Protein AF-A0AAP4UFU9-F1 (afdb_monomer_lite)

Radius of gyration: 15.49 Å; chains: 1; bounding box: 36×30×48 Å

pLDDT: mean 82.64, std 4.98, range [60.44, 88.69]

Foldseek 3Di:
DDPLVVVLLVLLLVLLLVVLLVLCVVLVNDPPSSVRSNVLSNVLVCLQPVQLVVQCVVPVVCSNVVSRVRSLVVQLVSCCVPRVDDSVVSNVCSPVSSVSSCVVSVVVSVVVVVVVVD

Structure (mmCIF, N/CA/C/O backbone):
data_AF-A0AAP4UFU9-F1
#
_entry.id   AF-A0AAP4UFU9-F1
#
loop_
_atom_site.group_PDB
_atom_site.id
_atom_site.type_symbol
_atom_site.label_atom_id
_atom_site.label_alt_id
_atom_site.label_comp_id
_atom_site.label_asym_id
_atom_site.label_entity_id
_atom_site.label_seq_id
_atom_site.pdbx_PDB_ins_code
_atom_site.Cartn_x
_atom_site.Cartn_y
_atom_site.Cartn_z
_atom_site.occupancy
_atom_site.B_iso_or_equiv
_atom_site.auth_seq_id
_atom_site.auth_comp_id
_atom_site.auth_asym_id
_atom_site.auth_atom_id
_atom_site.pdbx_PDB_model_num
ATOM 1 N N . MET A 1 1 ? 15.692 2.899 -15.484 1.00 60.44 1 MET A N 1
ATOM 2 C CA . MET A 1 1 ? 14.269 2.769 -15.110 1.00 60.44 1 MET A CA 1
ATOM 3 C C . MET A 1 1 ? 13.486 3.502 -16.166 1.00 60.44 1 MET A C 1
ATOM 5 O O . MET A 1 1 ? 13.732 4.688 -16.351 1.00 60.44 1 MET A O 1
ATOM 9 N N . ASP A 1 2 ? 12.612 2.799 -16.870 1.00 80.56 2 ASP A N 1
ATOM 10 C CA . ASP A 1 2 ? 11.848 3.401 -17.956 1.00 80.56 2 ASP A CA 1
ATOM 11 C C . ASP A 1 2 ? 10.758 4.313 -17.382 1.00 80.56 2 ASP A C 1
ATOM 13 O O . ASP A 1 2 ? 10.260 4.082 -16.274 1.00 80.56 2 ASP A O 1
ATOM 17 N N . LEU A 1 3 ? 10.383 5.360 -18.124 1.00 79.69 3 LEU A N 1
ATOM 18 C CA . LEU A 1 3 ? 9.342 6.313 -17.712 1.00 79.69 3 LEU A CA 1
ATOM 19 C C . LEU A 1 3 ? 8.037 5.584 -17.340 1.00 79.69 3 LEU A C 1
ATOM 21 O O . LE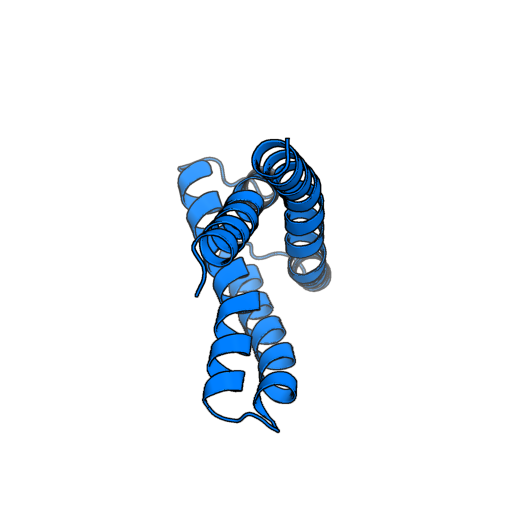U A 1 3 ? 7.364 5.946 -16.379 1.00 79.69 3 LEU A O 1
ATOM 25 N N . THR A 1 4 ? 7.733 4.502 -18.058 1.00 78.00 4 THR A N 1
ATOM 26 C CA . THR A 1 4 ? 6.600 3.601 -17.821 1.00 78.00 4 THR A CA 1
ATOM 27 C C . THR A 1 4 ? 6.682 2.905 -16.464 1.00 78.00 4 THR A C 1
ATOM 29 O O . THR A 1 4 ? 5.692 2.885 -15.739 1.00 78.00 4 THR A O 1
ATOM 32 N N . SER A 1 5 ? 7.853 2.399 -16.063 1.00 77.88 5 SER A N 1
ATOM 33 C CA . SER A 1 5 ? 8.057 1.789 -14.743 1.00 77.88 5 SER A CA 1
ATOM 34 C C . SER A 1 5 ? 7.836 2.789 -13.614 1.00 77.88 5 SER A C 1
ATOM 36 O O . SER A 1 5 ? 7.213 2.446 -12.614 1.00 77.88 5 SER A O 1
ATOM 38 N N . VAL A 1 6 ? 8.311 4.029 -13.775 1.00 81.12 6 VAL A N 1
ATOM 39 C CA . VAL A 1 6 ? 8.103 5.093 -12.782 1.00 81.12 6 VAL A CA 1
ATOM 40 C C . VAL A 1 6 ? 6.615 5.419 -12.655 1.00 81.12 6 VAL A C 1
ATOM 42 O O . VAL A 1 6 ? 6.110 5.498 -11.541 1.00 81.12 6 VAL A O 1
ATOM 45 N N . LEU A 1 7 ? 5.903 5.542 -13.776 1.00 82.75 7 LEU A N 1
ATOM 46 C CA . LEU A 1 7 ? 4.470 5.852 -13.817 1.00 82.75 7 LEU A CA 1
ATOM 47 C C . LEU A 1 7 ? 3.610 4.730 -13.209 1.00 82.75 7 LEU A C 1
ATOM 49 O O . LEU A 1 7 ? 2.674 4.977 -12.451 1.00 82.75 7 LEU A O 1
ATOM 53 N N . VAL A 1 8 ? 3.971 3.479 -13.484 1.00 83.31 8 VAL A N 1
ATOM 54 C CA . VAL A 1 8 ? 3.386 2.283 -12.867 1.00 83.31 8 VAL A CA 1
ATOM 55 C C . VAL A 1 8 ? 3.572 2.312 -11.351 1.00 83.31 8 VAL A C 1
ATOM 57 O O . VAL A 1 8 ? 2.604 2.143 -10.606 1.00 83.31 8 VAL A O 1
ATOM 60 N N . LEU A 1 9 ? 4.798 2.572 -10.889 1.00 81.94 9 LEU A N 1
ATOM 61 C CA . LEU A 1 9 ? 5.118 2.621 -9.466 1.00 81.94 9 LEU A CA 1
ATOM 62 C C . LEU A 1 9 ? 4.344 3.747 -8.769 1.00 81.94 9 LEU A C 1
ATOM 64 O O . LEU A 1 9 ? 3.731 3.520 -7.729 1.00 81.94 9 LEU A O 1
ATOM 68 N N . THR A 1 10 ? 4.333 4.953 -9.344 1.00 83.12 10 THR A N 1
ATOM 69 C CA . THR A 1 10 ? 3.641 6.109 -8.758 1.00 83.12 10 THR A CA 1
ATOM 70 C C . THR A 1 10 ? 2.137 5.889 -8.704 1.00 83.12 10 THR A C 1
ATOM 72 O O . THR A 1 10 ? 1.540 6.147 -7.663 1.00 83.12 10 THR A O 1
ATOM 75 N N . THR A 1 11 ? 1.536 5.324 -9.755 1.00 85.62 11 THR A N 1
ATOM 76 C CA . THR A 1 11 ? 0.106 4.980 -9.776 1.00 85.62 11 THR A CA 1
ATOM 77 C C . THR A 1 11 ? -0.226 3.974 -8.679 1.00 85.62 11 THR A C 1
ATOM 79 O O . THR A 1 11 ? -1.177 4.175 -7.921 1.00 85.62 11 THR A O 1
ATOM 82 N N . TYR A 1 12 ? 0.591 2.927 -8.533 1.00 84.81 12 TYR A N 1
ATOM 83 C CA . TYR A 1 12 ? 0.433 1.944 -7.466 1.00 84.81 12 TYR A CA 1
ATOM 84 C C . TYR A 1 12 ? 0.518 2.595 -6.078 1.00 84.81 12 TYR A C 1
ATOM 86 O O . TYR A 1 12 ? -0.386 2.416 -5.265 1.00 84.81 12 TYR A O 1
ATOM 94 N N . PHE A 1 13 ? 1.533 3.428 -5.825 1.00 84.25 13 PHE A N 1
ATOM 95 C CA . PHE A 1 13 ? 1.684 4.143 -4.554 1.00 84.25 13 PHE A CA 1
ATOM 96 C C . PHE A 1 13 ? 0.521 5.097 -4.258 1.00 84.25 13 PHE A C 1
ATOM 98 O O . PHE A 1 13 ? 0.025 5.137 -3.132 1.00 84.25 13 PHE A O 1
ATOM 105 N N . SER A 1 14 ? 0.028 5.833 -5.256 1.00 85.19 14 SER A N 1
ATOM 106 C CA . SER A 1 14 ? -1.139 6.707 -5.102 1.00 85.19 14 SER A CA 1
ATOM 107 C C . SER A 1 14 ? -2.400 5.925 -4.722 1.00 85.19 14 SER A C 1
ATOM 109 O O . SER A 1 14 ? -3.212 6.412 -3.931 1.00 85.19 14 SER A O 1
ATOM 111 N N . CYS A 1 15 ? -2.535 4.685 -5.198 1.00 88.31 15 CYS A N 1
ATOM 112 C CA . CYS A 1 15 ? -3.660 3.808 -4.870 1.00 88.31 15 CYS A CA 1
ATOM 113 C C . CYS A 1 15 ? -3.638 3.276 -3.425 1.00 88.31 15 CYS A C 1
ATOM 115 O O . CYS A 1 15 ? -4.640 2.718 -2.979 1.00 88.31 15 CYS A O 1
ATOM 117 N N . PHE A 1 16 ? -2.573 3.508 -2.645 1.00 86.94 16 PHE A N 1
ATOM 118 C CA . PHE A 1 16 ? -2.587 3.256 -1.195 1.00 86.94 16 PHE A CA 1
ATOM 119 C C . PHE A 1 16 ? -3.375 4.308 -0.416 1.00 86.94 16 PHE A C 1
ATOM 121 O O . PHE A 1 16 ? -3.842 4.025 0.691 1.00 86.94 16 PHE A O 1
ATOM 128 N N . VAL A 1 17 ? -3.541 5.518 -0.956 1.00 85.94 17 VAL A N 1
ATOM 129 C CA . VAL A 1 17 ? -4.180 6.631 -0.236 1.00 85.94 17 VAL A CA 1
ATOM 130 C C . VAL A 1 17 ? -5.673 6.375 0.026 1.00 85.94 17 VAL A C 1
ATOM 132 O O . VAL A 1 17 ? -6.085 6.521 1.181 1.00 85.94 17 VAL A O 1
ATOM 135 N N . PRO A 1 18 ? -6.495 5.944 -0.955 1.00 85.81 18 PRO A N 1
ATOM 136 C CA . PRO A 1 18 ? -7.914 5.669 -0.726 1.00 85.81 18 PRO A CA 1
ATOM 137 C C . PRO A 1 18 ? -8.195 4.616 0.365 1.00 85.81 18 PRO A C 1
ATOM 139 O O . PRO A 1 18 ? -8.938 4.933 1.300 1.00 85.81 18 PRO A O 1
ATOM 142 N N . PRO A 1 19 ? -7.607 3.400 0.340 1.00 86.12 19 PRO A N 1
ATOM 143 C CA . PRO A 1 19 ? -7.866 2.409 1.382 1.00 86.12 19 PRO A CA 1
ATOM 144 C C . PRO A 1 19 ? -7.320 2.854 2.748 1.00 86.12 19 PRO A C 1
ATOM 146 O O . PRO A 1 19 ? -7.974 2.630 3.767 1.00 86.12 19 PRO A O 1
ATOM 149 N N . SER A 1 20 ? -6.191 3.571 2.781 1.00 84.94 20 SER A N 1
ATOM 150 C CA . SER A 1 20 ? -5.646 4.167 4.012 1.00 84.94 20 SER A CA 1
ATOM 151 C C . SER A 1 20 ? -6.584 5.205 4.626 1.00 84.94 20 SER A C 1
ATOM 153 O O . SER A 1 20 ? -6.782 5.231 5.841 1.00 84.94 20 SER A O 1
ATOM 155 N N . TYR A 1 21 ? -7.202 6.044 3.794 1.00 86.06 21 TYR A N 1
ATOM 156 C CA . TYR A 1 21 ? -8.177 7.036 4.236 1.00 86.06 21 TYR A CA 1
ATOM 157 C C . TYR A 1 21 ? -9.403 6.368 4.859 1.00 86.06 21 TYR A C 1
ATOM 159 O O . TYR A 1 21 ? -9.822 6.741 5.956 1.00 86.06 21 TYR A O 1
ATOM 167 N N . VAL A 1 22 ? -9.951 5.347 4.192 1.00 86.50 22 VAL A N 1
ATOM 168 C CA . VAL A 1 22 ? -11.107 4.591 4.695 1.00 86.50 22 VAL A CA 1
ATOM 169 C C . VAL A 1 22 ? -10.777 3.913 6.024 1.00 86.50 22 VAL A C 1
ATOM 171 O O . VAL A 1 22 ? -11.576 3.988 6.959 1.00 86.50 22 VAL A O 1
ATOM 174 N N . LEU A 1 23 ? -9.593 3.303 6.132 1.00 86.31 23 LEU A N 1
ATOM 175 C CA . LEU A 1 23 ? -9.122 2.678 7.363 1.00 86.31 23 LEU A CA 1
ATOM 176 C C . LEU A 1 23 ? -9.073 3.685 8.517 1.00 86.31 23 LEU A C 1
ATOM 178 O O . LEU A 1 23 ? -9.722 3.486 9.541 1.00 86.31 23 LEU A O 1
ATOM 182 N N . LEU A 1 24 ? -8.336 4.784 8.347 1.00 85.19 24 LEU A N 1
ATOM 183 C CA . LEU A 1 24 ? -8.147 5.781 9.401 1.00 85.19 24 LEU A CA 1
ATOM 184 C C . LEU A 1 24 ? -9.467 6.452 9.799 1.00 85.19 24 LEU A C 1
ATOM 186 O O . LEU A 1 24 ? -9.696 6.694 10.986 1.00 85.19 24 LEU A O 1
ATOM 190 N N . LYS A 1 25 ? -10.372 6.672 8.837 1.00 85.88 25 LYS A N 1
ATOM 191 C CA . LYS A 1 25 ? -11.722 7.180 9.106 1.00 85.88 25 LYS A CA 1
ATOM 192 C C . LYS A 1 25 ? -12.509 6.228 10.004 1.00 85.88 25 LYS A C 1
ATOM 194 O O . LYS A 1 25 ? -13.139 6.678 10.957 1.00 85.88 25 LYS A O 1
ATOM 199 N N . ARG A 1 26 ? -12.454 4.916 9.737 1.00 84.12 26 ARG A N 1
ATOM 200 C CA . ARG A 1 26 ? -13.132 3.898 10.563 1.00 84.12 26 ARG A CA 1
ATOM 201 C C . ARG A 1 26 ? -12.568 3.796 11.975 1.00 84.12 26 ARG A C 1
ATOM 203 O O . ARG A 1 26 ? -13.290 3.408 12.883 1.00 84.12 26 ARG A O 1
ATOM 210 N N . VAL A 1 27 ? -11.306 4.164 12.162 1.00 82.62 27 VAL A N 1
ATOM 211 C CA . VAL A 1 27 ? -10.636 4.166 13.471 1.00 82.62 27 VAL A CA 1
ATOM 212 C C . VAL A 1 27 ? -10.907 5.466 14.249 1.00 82.62 27 VAL A C 1
ATOM 214 O O . VAL A 1 27 ? -10.456 5.630 15.376 1.00 82.62 27 VAL A O 1
ATOM 217 N N . GLY A 1 28 ? -11.696 6.389 13.689 1.00 79.81 28 GLY A N 1
ATOM 218 C CA . GLY A 1 28 ? -12.080 7.632 14.360 1.00 79.81 28 GLY A CA 1
ATOM 219 C C . GLY A 1 28 ? -11.041 8.746 14.235 1.00 79.81 28 GLY A C 1
ATOM 220 O O . GLY A 1 28 ? -11.108 9.738 14.957 1.00 79.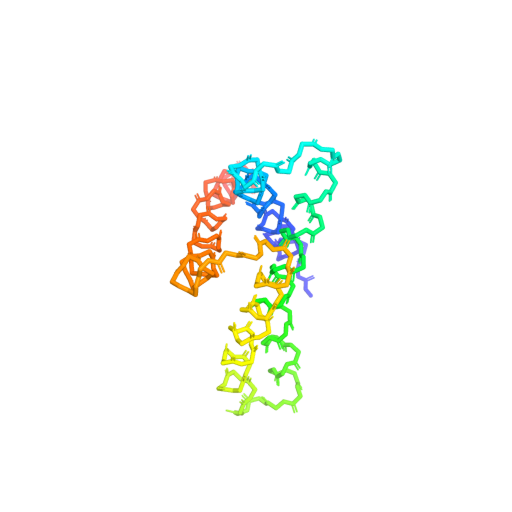81 28 GLY A O 1
ATOM 221 N N . VAL A 1 29 ? -10.084 8.628 13.308 1.00 74.88 29 VAL A N 1
ATOM 222 C CA . VAL A 1 29 ? -9.162 9.723 12.998 1.00 74.88 29 VAL A CA 1
ATOM 223 C C . VAL A 1 29 ? -9.905 10.752 12.145 1.00 74.88 29 VAL A C 1
ATOM 225 O O . VAL A 1 29 ? -10.185 10.513 10.976 1.00 74.88 29 VAL A O 1
ATOM 228 N N . THR A 1 30 ? -10.247 11.904 12.718 1.00 73.75 30 THR A N 1
ATOM 229 C CA . THR A 1 30 ? -11.007 12.960 12.019 1.00 73.75 30 THR A CA 1
ATOM 230 C C . THR A 1 30 ? -10.133 14.157 11.649 1.00 73.75 30 THR A C 1
ATOM 232 O O . THR A 1 30 ? -10.183 14.643 10.519 1.00 73.75 30 THR A O 1
ATOM 235 N N . ALA A 1 31 ? -9.263 14.600 12.558 1.00 72.81 31 ALA A N 1
ATOM 236 C CA . ALA A 1 31 ? -8.355 15.715 12.306 1.00 72.81 31 ALA A CA 1
ATOM 237 C C . ALA A 1 31 ? -7.228 15.327 11.333 1.00 72.81 31 ALA A C 1
ATOM 239 O O . ALA A 1 31 ? -6.543 14.319 11.522 1.00 72.81 31 ALA A O 1
ATOM 240 N N . GLN A 1 32 ? -7.008 16.162 10.310 1.00 80.06 32 GLN A N 1
ATOM 241 C CA . GLN A 1 32 ? -5.955 15.981 9.297 1.00 80.06 32 GLN A CA 1
ATOM 242 C C . GLN A 1 32 ? -5.984 14.600 8.610 1.00 80.06 32 GLN A C 1
ATOM 244 O O . GLN A 1 32 ? -4.942 14.087 8.196 1.00 80.06 32 GLN A O 1
ATOM 249 N N . LEU A 1 33 ? -7.173 13.999 8.477 1.00 82.50 33 LEU A N 1
ATOM 250 C CA . LEU A 1 33 ? -7.357 12.631 7.987 1.00 82.50 33 LEU A CA 1
ATOM 251 C C . LEU A 1 33 ? -6.694 12.392 6.623 1.00 82.50 33 LEU A C 1
ATOM 253 O O . LEU A 1 33 ? -5.994 11.401 6.464 1.00 82.50 33 LEU A O 1
ATOM 257 N N . LEU A 1 34 ? -6.844 13.314 5.667 1.00 82.75 34 LEU A N 1
ATOM 258 C CA . LEU A 1 34 ? -6.232 13.178 4.341 1.00 82.75 34 LEU A CA 1
ATOM 259 C C . LEU A 1 34 ? -4.699 13.149 4.417 1.00 82.75 34 LEU A C 1
ATOM 261 O O . LEU A 1 34 ? -4.070 12.248 3.874 1.00 82.75 34 LEU A O 1
ATOM 265 N N . ARG A 1 35 ? -4.090 14.088 5.151 1.00 82.06 35 ARG A N 1
ATOM 266 C CA . ARG A 1 35 ? -2.630 14.144 5.326 1.00 82.06 35 ARG A CA 1
ATOM 267 C C . ARG A 1 35 ? -2.106 12.889 6.025 1.00 82.06 35 ARG A C 1
ATOM 269 O O . ARG A 1 35 ? -1.094 12.335 5.611 1.00 82.06 35 ARG A O 1
ATOM 276 N N . ARG A 1 36 ? -2.802 12.426 7.068 1.00 83.06 36 ARG A N 1
ATOM 277 C CA . ARG A 1 36 ? -2.451 11.194 7.789 1.00 83.06 36 ARG A CA 1
ATOM 278 C C . ARG A 1 36 ? -2.610 9.957 6.912 1.00 83.06 36 ARG A C 1
ATOM 280 O O . ARG A 1 36 ? -1.749 9.094 6.968 1.00 83.06 36 ARG A O 1
ATOM 287 N N . ALA A 1 37 ? -3.647 9.895 6.080 1.00 84.19 37 ALA A N 1
ATOM 288 C CA . ALA A 1 37 ? -3.865 8.807 5.132 1.00 84.19 37 ALA A CA 1
ATOM 289 C C . ALA A 1 37 ? -2.786 8.750 4.053 1.00 84.19 37 ALA A C 1
ATOM 291 O O . ALA A 1 37 ? -2.304 7.665 3.748 1.00 84.19 37 ALA A O 1
ATOM 292 N N . ILE A 1 38 ? -2.374 9.907 3.527 1.00 86.38 38 ILE A N 1
ATOM 293 C CA . ILE A 1 38 ? -1.257 10.006 2.584 1.00 86.38 38 ILE A CA 1
ATOM 294 C C . ILE A 1 38 ? 0.020 9.494 3.251 1.00 86.38 38 ILE A C 1
ATOM 296 O O . ILE A 1 38 ? 0.624 8.554 2.746 1.00 86.38 38 ILE A O 1
ATOM 300 N N . MET A 1 39 ? 0.399 10.046 4.410 1.00 87.75 39 MET A N 1
ATOM 301 C CA . MET A 1 39 ? 1.612 9.609 5.114 1.00 87.75 39 MET A CA 1
ATOM 302 C C . MET A 1 39 ? 1.563 8.114 5.448 1.00 87.75 39 MET A C 1
ATOM 304 O O . MET A 1 39 ? 2.514 7.399 5.164 1.00 87.75 39 MET A O 1
ATOM 308 N N . PHE A 1 40 ? 0.437 7.625 5.969 1.00 88.19 40 PHE A N 1
ATOM 309 C CA . PHE A 1 40 ? 0.256 6.219 6.320 1.00 88.19 40 PHE A CA 1
ATOM 310 C C . PHE A 1 40 ? 0.371 5.285 5.117 1.00 88.19 40 PHE A C 1
ATOM 312 O O . PHE A 1 40 ? 1.138 4.325 5.161 1.00 88.19 40 PHE A O 1
ATOM 319 N N . GLY A 1 41 ? -0.354 5.581 4.037 1.00 86.31 41 GLY A N 1
ATOM 320 C CA . GLY A 1 41 ? -0.340 4.770 2.825 1.00 86.31 41 GLY A CA 1
ATOM 321 C C . GLY A 1 41 ? 1.044 4.718 2.189 1.00 86.31 41 GLY A C 1
ATOM 322 O O . GLY A 1 41 ? 1.534 3.633 1.886 1.00 86.31 41 GLY A O 1
ATOM 323 N N . PHE A 1 42 ? 1.713 5.868 2.066 1.00 87.44 42 PHE A N 1
ATOM 324 C CA . PHE A 1 42 ? 3.066 5.932 1.513 1.00 87.44 42 PHE A CA 1
ATOM 325 C C . PHE A 1 42 ? 4.095 5.215 2.386 1.00 87.44 42 PHE A C 1
ATOM 327 O O . PHE A 1 42 ? 4.927 4.490 1.850 1.00 87.44 42 PHE A O 1
ATOM 334 N N . THR A 1 43 ? 4.052 5.370 3.714 1.00 87.81 43 THR A N 1
ATOM 335 C CA . THR A 1 43 ? 4.984 4.661 4.606 1.00 87.81 43 THR A CA 1
ATOM 336 C C . THR A 1 43 ? 4.772 3.151 4.551 1.00 87.81 43 THR A C 1
ATOM 338 O O . THR A 1 43 ? 5.747 2.404 4.491 1.00 87.81 43 THR A O 1
ATOM 341 N N . LEU A 1 44 ? 3.518 2.689 4.526 1.00 87.81 44 LEU A N 1
ATOM 342 C CA . LEU A 1 44 ? 3.218 1.264 4.411 1.00 87.81 44 LEU A CA 1
ATOM 343 C C . LEU A 1 44 ? 3.722 0.702 3.078 1.00 87.81 44 LEU A C 1
ATOM 345 O O . LEU A 1 44 ? 4.392 -0.326 3.045 1.00 87.81 44 LEU A O 1
ATOM 349 N N . ALA A 1 45 ? 3.445 1.400 1.983 1.00 86.50 45 ALA A N 1
ATOM 350 C CA . ALA A 1 45 ? 3.881 0.978 0.665 1.00 86.50 45 ALA A CA 1
ATOM 351 C C . ALA A 1 45 ? 5.414 1.003 0.537 1.00 86.50 45 ALA A C 1
ATOM 353 O O . ALA A 1 45 ? 6.002 0.095 -0.047 1.00 86.50 45 ALA A O 1
ATOM 354 N N . PHE A 1 46 ? 6.080 1.998 1.129 1.00 86.06 46 PHE A N 1
ATOM 355 C CA . PHE A 1 46 ? 7.538 2.055 1.210 1.00 86.06 46 PHE A CA 1
ATOM 356 C C . PHE A 1 46 ? 8.103 0.833 1.941 1.00 86.06 46 PHE A C 1
ATOM 358 O O . PHE A 1 46 ? 8.995 0.158 1.429 1.00 86.06 46 PHE A O 1
ATOM 365 N N . LEU A 1 47 ? 7.549 0.508 3.111 1.00 86.81 47 LEU A N 1
ATOM 366 C CA . LEU A 1 47 ? 7.965 -0.656 3.889 1.00 86.81 47 LEU A CA 1
ATOM 367 C C . LEU A 1 47 ? 7.756 -1.960 3.123 1.00 86.81 47 LEU A C 1
ATOM 369 O O . LEU A 1 47 ? 8.582 -2.857 3.233 1.00 86.81 47 LEU A O 1
ATOM 373 N N . GLN A 1 48 ? 6.687 -2.068 2.339 1.00 84.12 48 GLN A N 1
ATOM 374 C CA . GLN A 1 48 ? 6.375 -3.295 1.615 1.00 84.12 48 GLN A CA 1
ATOM 375 C C . GLN A 1 48 ? 7.097 -3.468 0.285 1.00 84.12 48 GLN A C 1
ATOM 377 O O . GLN A 1 48 ? 7.307 -4.601 -0.128 1.00 84.12 48 GLN A O 1
ATOM 382 N N . VAL A 1 49 ? 7.465 -2.382 -0.389 1.00 80.12 49 VAL A N 1
ATOM 383 C CA . VAL A 1 49 ? 8.043 -2.446 -1.740 1.00 80.12 49 VAL A CA 1
ATOM 384 C C . VAL A 1 49 ? 9.512 -2.053 -1.730 1.00 80.12 49 VAL A C 1
ATOM 386 O O . VAL A 1 49 ? 10.358 -2.767 -2.261 1.00 80.12 49 VAL A O 1
ATOM 389 N N . LEU A 1 50 ? 9.837 -0.929 -1.095 1.00 78.62 50 LEU A N 1
ATOM 390 C CA . LEU A 1 50 ? 11.172 -0.341 -1.141 1.00 78.62 50 LEU A CA 1
ATOM 391 C C . LEU A 1 50 ? 12.163 -1.077 -0.240 1.00 78.62 50 LEU A C 1
ATOM 393 O O . LEU A 1 50 ? 13.322 -1.232 -0.616 1.00 78.62 50 LEU A O 1
ATOM 397 N N . LEU A 1 51 ? 11.713 -1.586 0.907 1.00 80.31 51 LEU A N 1
ATOM 398 C CA . LEU A 1 51 ? 12.575 -2.349 1.810 1.00 80.31 51 LEU A CA 1
ATOM 399 C C . LEU A 1 51 ? 13.012 -3.704 1.213 1.00 80.31 51 LEU A C 1
ATOM 401 O O . LEU A 1 51 ? 14.216 -3.971 1.225 1.00 80.31 51 LEU A O 1
ATOM 405 N N . PRO A 1 52 ? 12.122 -4.529 0.617 1.00 79.50 52 PRO A N 1
ATOM 406 C CA . PRO A 1 52 ? 12.556 -5.728 -0.100 1.00 79.50 52 PRO A CA 1
ATOM 407 C C . PRO A 1 52 ? 13.465 -5.421 -1.289 1.00 79.50 52 PRO A C 1
ATOM 409 O O . PRO A 1 52 ? 14.461 -6.111 -1.474 1.00 79.50 52 PRO A O 1
ATOM 412 N N . LEU A 1 53 ? 13.167 -4.367 -2.060 1.00 80.06 53 LEU A N 1
ATOM 413 C CA . LEU A 1 53 ? 14.016 -3.942 -3.177 1.00 80.06 53 LEU A CA 1
ATOM 414 C C . LEU A 1 53 ? 15.419 -3.549 -2.706 1.00 80.06 53 LEU A C 1
ATOM 416 O O . LEU A 1 53 ? 16.402 -3.994 -3.289 1.00 80.06 53 LEU A O 1
ATOM 420 N N . GLY A 1 54 ? 15.526 -2.758 -1.635 1.00 78.88 54 GLY A N 1
ATOM 421 C CA . GLY A 1 54 ? 16.814 -2.361 -1.065 1.00 78.88 54 GLY A CA 1
ATOM 422 C C . GLY A 1 54 ? 17.650 -3.561 -0.619 1.00 78.88 54 GLY A C 1
ATOM 423 O O . GLY A 1 54 ? 18.847 -3.610 -0.884 1.00 78.88 54 GLY A O 1
ATOM 424 N N . LEU A 1 55 ? 17.018 -4.566 -0.011 1.00 77.88 55 LEU A N 1
ATOM 425 C CA . LEU A 1 55 ? 17.707 -5.794 0.390 1.00 77.88 55 LEU A CA 1
ATOM 426 C C . LEU A 1 55 ? 18.119 -6.659 -0.804 1.00 77.88 55 LEU A C 1
ATOM 428 O O . LEU A 1 55 ? 19.183 -7.269 -0.756 1.00 77.88 55 LEU A O 1
ATOM 432 N N . LEU A 1 56 ? 17.339 -6.654 -1.886 1.00 78.44 56 LEU A N 1
ATOM 433 C CA . LEU A 1 56 ? 17.687 -7.309 -3.150 1.00 78.44 56 LEU A CA 1
ATOM 434 C C . LEU A 1 56 ? 18.951 -6.692 -3.775 1.00 78.44 56 LEU A C 1
ATOM 436 O O . LEU A 1 56 ? 19.808 -7.420 -4.268 1.00 78.44 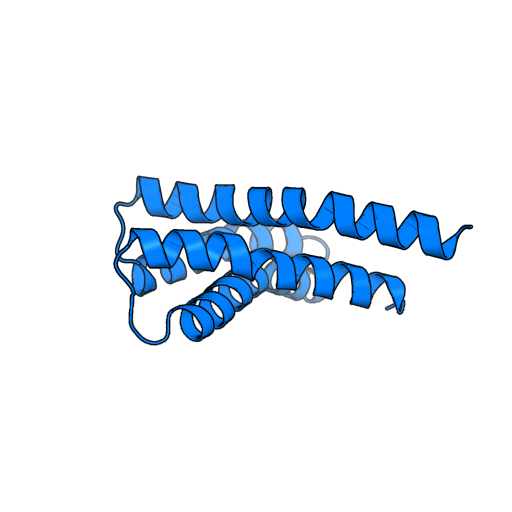56 LEU A O 1
ATOM 440 N N . PHE A 1 57 ? 19.119 -5.367 -3.687 1.00 78.50 57 PHE A N 1
ATOM 441 C CA . PHE A 1 57 ? 20.345 -4.692 -4.137 1.00 78.50 57 PHE A CA 1
ATOM 442 C C . PHE A 1 57 ? 21.573 -5.015 -3.278 1.00 78.50 57 PHE A C 1
ATOM 444 O O . PHE A 1 57 ? 22.686 -5.035 -3.796 1.00 78.50 57 PHE A O 1
ATOM 451 N N . VAL A 1 58 ? 21.388 -5.249 -1.976 1.00 78.25 58 VAL A N 1
ATOM 452 C CA . VAL A 1 58 ? 22.491 -5.552 -1.045 1.00 78.25 58 VAL A CA 1
ATOM 453 C C . VAL A 1 58 ? 22.907 -7.023 -1.116 1.00 78.25 58 VAL A C 1
ATOM 455 O O . VAL A 1 58 ? 24.086 -7.337 -0.977 1.00 78.25 58 VAL A O 1
ATOM 458 N N . SER A 1 59 ? 21.961 -7.936 -1.334 1.00 78.81 59 SER A N 1
ATOM 459 C CA . SER A 1 59 ? 22.232 -9.365 -1.464 1.00 78.81 59 SER A CA 1
ATOM 460 C C . SER A 1 59 ? 21.261 -9.983 -2.461 1.00 78.81 59 SER A C 1
ATOM 462 O O . SER A 1 59 ? 20.082 -10.136 -2.167 1.00 78.81 59 SER A O 1
ATOM 464 N N . TYR A 1 60 ? 21.749 -10.356 -3.641 1.00 72.88 60 TYR A N 1
ATOM 465 C CA . TYR A 1 60 ? 20.890 -10.899 -4.694 1.00 72.88 60 TYR A CA 1
ATOM 466 C C . TYR A 1 60 ? 20.268 -12.249 -4.294 1.00 72.88 60 TYR A C 1
ATOM 468 O O . TYR A 1 60 ? 19.068 -12.454 -4.467 1.00 72.88 60 TYR A O 1
ATOM 476 N N . ASP A 1 61 ? 21.060 -13.127 -3.668 1.00 77.75 61 ASP A N 1
ATOM 477 C CA . ASP A 1 61 ? 20.630 -14.487 -3.319 1.00 77.75 61 ASP A CA 1
ATOM 478 C C . ASP A 1 61 ? 19.749 -14.543 -2.063 1.00 77.75 61 ASP A C 1
ATOM 480 O O . ASP A 1 61 ? 18.813 -15.336 -2.006 1.00 77.75 61 ASP A O 1
ATOM 484 N N . TYR A 1 62 ? 20.007 -13.695 -1.057 1.00 75.88 62 TYR A N 1
ATOM 485 C CA . TYR A 1 62 ? 19.291 -13.717 0.233 1.00 75.88 62 TYR A CA 1
ATOM 486 C C . TYR A 1 62 ? 18.348 -12.527 0.445 1.00 75.88 62 TYR A C 1
ATOM 488 O O . TYR A 1 62 ? 17.483 -12.560 1.325 1.00 75.88 62 TYR A O 1
ATOM 496 N N . GLY A 1 63 ? 18.488 -11.472 -0.353 1.00 75.56 63 GLY A N 1
ATOM 497 C CA . GLY A 1 63 ? 17.745 -10.221 -0.227 1.00 75.56 63 GLY A CA 1
ATOM 498 C C . GLY A 1 63 ? 16.230 -10.387 -0.291 1.00 75.56 63 GLY A C 1
ATOM 499 O O . GLY A 1 63 ? 15.552 -9.844 0.580 1.00 75.56 63 GLY A O 1
ATOM 500 N N . PRO A 1 64 ? 15.668 -11.175 -1.227 1.00 73.69 64 PRO A N 1
ATOM 501 C CA . PRO A 1 64 ? 14.230 -11.442 -1.254 1.00 73.69 64 PRO A CA 1
ATOM 502 C C . PRO A 1 64 ? 13.746 -12.220 -0.021 1.00 73.69 64 PRO A C 1
ATOM 504 O O . PRO A 1 64 ? 12.727 -11.865 0.577 1.00 73.69 64 PRO A O 1
ATOM 507 N N . TYR A 1 65 ? 14.497 -13.247 0.394 1.00 78.31 65 TYR A N 1
ATOM 508 C CA . TYR A 1 65 ? 14.136 -14.125 1.512 1.00 78.31 65 TYR A CA 1
ATOM 509 C C . TYR A 1 65 ? 14.137 -13.407 2.860 1.00 78.31 65 TYR A C 1
ATOM 511 O O . TYR A 1 65 ? 13.342 -13.747 3.730 1.00 78.31 65 TYR A O 1
ATOM 519 N N . LEU A 1 66 ? 14.998 -12.404 3.032 1.00 79.06 66 LEU A N 1
ATOM 520 C CA . LEU A 1 66 ? 15.017 -11.553 4.221 1.00 79.06 66 LEU A CA 1
ATOM 521 C C . LEU A 1 66 ? 14.085 -10.344 4.065 1.00 79.06 66 LEU A C 1
ATOM 523 O O . LEU A 1 66 ? 13.417 -9.940 5.015 1.00 79.06 66 LEU A O 1
ATOM 527 N N . GLY A 1 67 ? 13.976 -9.788 2.863 1.00 80.69 67 GLY A N 1
ATOM 528 C CA . GLY A 1 67 ? 13.202 -8.579 2.603 1.00 80.69 67 GLY A CA 1
ATOM 529 C C . GLY A 1 67 ? 11.711 -8.734 2.851 1.00 80.69 67 GLY A C 1
ATOM 530 O O . GLY A 1 67 ? 11.108 -7.853 3.460 1.00 80.69 67 GLY A O 1
ATOM 531 N N . ILE A 1 68 ? 11.125 -9.860 2.447 1.00 81.75 68 ILE A N 1
ATOM 532 C CA . ILE A 1 68 ? 9.698 -10.142 2.651 1.00 81.75 68 ILE A CA 1
ATOM 533 C C . ILE A 1 68 ? 9.332 -10.264 4.146 1.00 81.75 68 ILE A C 1
ATOM 535 O O . ILE A 1 68 ? 8.403 -9.587 4.586 1.00 81.75 68 ILE A O 1
ATOM 539 N N . PRO A 1 69 ? 10.016 -11.071 4.981 1.00 84.81 69 PRO A N 1
ATOM 540 C CA . PRO A 1 69 ? 9.673 -11.141 6.398 1.00 84.81 69 PRO A CA 1
ATOM 541 C C . PRO A 1 69 ? 9.942 -9.818 7.120 1.00 84.81 69 PRO A C 1
ATOM 543 O O . PRO A 1 69 ? 9.105 -9.390 7.915 1.00 84.81 69 PRO A O 1
ATOM 546 N N . PHE A 1 70 ? 11.042 -9.118 6.819 1.00 85.06 70 PHE A N 1
ATOM 547 C CA . PHE A 1 70 ? 11.300 -7.810 7.426 1.00 85.06 70 PHE A CA 1
ATOM 548 C C . PHE A 1 70 ? 10.246 -6.771 7.033 1.00 85.06 70 PHE A C 1
ATOM 550 O O . PHE A 1 70 ? 9.779 -6.032 7.902 1.00 85.06 70 PHE A O 1
ATOM 557 N N . SER A 1 71 ? 9.811 -6.733 5.771 1.00 87.00 71 SER A N 1
ATOM 558 C CA . SER A 1 71 ? 8.774 -5.794 5.331 1.00 87.00 71 SER A CA 1
ATOM 559 C C . SER A 1 71 ? 7.454 -6.022 6.060 1.00 87.00 71 SER A C 1
ATOM 561 O O . SER A 1 71 ? 6.831 -5.061 6.520 1.00 87.00 71 SER A O 1
ATOM 563 N N . LEU A 1 72 ? 7.060 -7.283 6.250 1.00 85.50 72 LEU A N 1
ATOM 564 C CA . LEU A 1 72 ? 5.866 -7.658 7.003 1.00 85.50 72 LEU A CA 1
ATOM 565 C C . LEU A 1 72 ? 5.987 -7.294 8.488 1.00 85.50 72 LEU A C 1
ATOM 567 O O . LEU A 1 72 ? 5.057 -6.713 9.051 1.00 85.50 72 LEU A O 1
ATOM 571 N N . ILE A 1 73 ? 7.134 -7.570 9.116 1.00 87.31 73 ILE A N 1
ATOM 572 C CA . ILE A 1 73 ? 7.382 -7.267 10.534 1.00 87.31 73 ILE A CA 1
ATOM 573 C C . ILE A 1 73 ? 7.361 -5.756 10.781 1.00 87.31 73 ILE A C 1
ATOM 575 O O . ILE A 1 73 ? 6.653 -5.286 11.674 1.00 87.31 73 ILE A O 1
ATOM 579 N N . PHE A 1 74 ? 8.088 -4.971 9.986 1.00 87.88 74 PHE A N 1
ATOM 580 C CA . PHE A 1 74 ? 8.116 -3.519 10.158 1.00 87.88 74 PHE A CA 1
ATOM 581 C C . PHE A 1 74 ? 6.768 -2.877 9.830 1.00 87.88 74 PHE A C 1
ATOM 583 O O . PHE A 1 74 ? 6.329 -1.990 10.564 1.00 87.88 74 PHE A O 1
ATOM 590 N N . SER A 1 75 ? 6.062 -3.370 8.807 1.00 87.81 75 SER A N 1
ATOM 591 C CA . SER A 1 75 ? 4.683 -2.948 8.528 1.00 87.81 75 SER A CA 1
ATOM 592 C C . SER A 1 75 ? 3.768 -3.235 9.718 1.00 87.81 75 SER A C 1
ATOM 594 O O . SER A 1 75 ? 2.971 -2.382 10.102 1.00 87.81 75 SER A O 1
ATOM 596 N N . TYR A 1 76 ? 3.917 -4.394 10.365 1.00 87.12 76 TYR A N 1
ATOM 597 C CA . TYR A 1 76 ? 3.150 -4.736 11.561 1.00 87.12 76 TYR A CA 1
ATOM 598 C C . TYR A 1 76 ? 3.415 -3.794 12.724 1.00 87.12 76 TYR A C 1
ATOM 600 O O . TYR A 1 76 ? 2.471 -3.285 13.333 1.00 87.12 76 TYR A O 1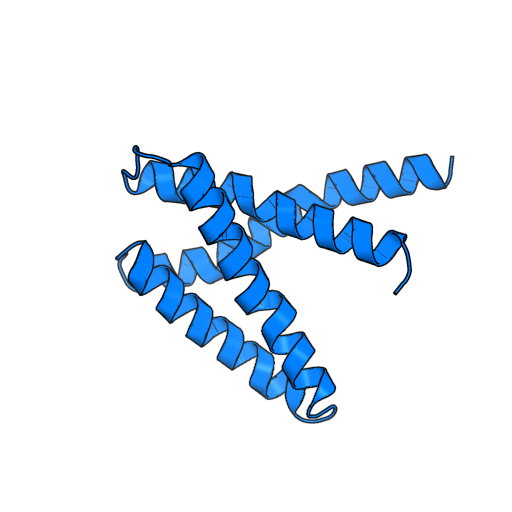
ATOM 608 N N . LEU A 1 77 ? 4.686 -3.528 13.017 1.00 87.12 77 LEU A N 1
ATOM 609 C CA . LEU A 1 77 ? 5.069 -2.598 14.074 1.00 87.12 77 LEU A CA 1
ATOM 610 C C . LEU A 1 77 ? 4.539 -1.188 13.793 1.00 87.12 77 LEU A C 1
ATOM 612 O O . LEU A 1 77 ? 3.982 -0.559 14.694 1.00 87.12 77 LEU A O 1
ATOM 616 N N . TYR A 1 78 ? 4.634 -0.731 12.544 1.00 87.62 78 TYR A N 1
ATOM 617 C CA . TYR A 1 78 ? 4.126 0.567 12.119 1.00 87.62 78 TYR A CA 1
ATOM 618 C C . TYR A 1 78 ? 2.606 0.685 12.298 1.00 87.62 78 TYR A C 1
ATOM 620 O O . TYR A 1 78 ? 2.134 1.580 13.001 1.00 87.62 78 TYR A O 1
ATOM 628 N N . VAL A 1 79 ? 1.828 -0.246 11.732 1.00 86.31 79 VAL A N 1
ATOM 629 C CA . VAL A 1 79 ? 0.357 -0.227 11.829 1.00 86.31 79 VAL A CA 1
ATOM 630 C C . VAL A 1 79 ? -0.090 -0.326 13.286 1.00 86.31 79 VAL A C 1
ATOM 632 O O . VAL A 1 79 ? -0.962 0.431 13.719 1.00 86.31 79 VAL A O 1
ATOM 635 N N . ARG A 1 80 ? 0.555 -1.192 14.078 1.00 86.38 80 ARG A N 1
ATOM 636 C CA . ARG A 1 80 ? 0.280 -1.318 15.512 1.00 86.38 80 ARG A CA 1
ATOM 637 C C . ARG A 1 80 ? 0.521 -0.005 16.254 1.00 86.38 80 ARG A C 1
ATOM 639 O O . ARG A 1 80 ? -0.276 0.346 17.122 1.00 86.38 80 ARG A O 1
ATOM 646 N N . HIS A 1 81 ? 1.597 0.708 15.931 1.00 84.19 81 HIS A N 1
ATOM 647 C CA . HIS A 1 81 ? 1.939 1.966 16.585 1.00 84.19 81 HIS A CA 1
ATOM 648 C C . HIS A 1 81 ? 0.966 3.095 16.219 1.00 84.19 81 HIS A C 1
ATOM 650 O O . HIS A 1 81 ? 0.520 3.830 17.099 1.00 84.19 81 HIS A O 1
ATOM 656 N N . VAL A 1 82 ? 0.596 3.201 14.938 1.00 81.88 82 VAL A N 1
ATOM 657 C CA . VAL A 1 82 ? -0.250 4.291 14.427 1.00 81.88 82 VAL A CA 1
ATOM 658 C C . VAL A 1 82 ? -1.725 4.089 14.764 1.00 81.88 82 VAL A C 1
ATOM 660 O O . VAL A 1 82 ? -2.397 5.028 15.185 1.00 81.88 82 VAL A O 1
ATOM 663 N N . VAL A 1 83 ? -2.242 2.876 14.564 1.00 77.56 83 VAL A N 1
ATOM 664 C CA . VAL A 1 83 ? -3.689 2.605 14.556 1.00 77.56 83 VAL A CA 1
ATOM 665 C C . VAL A 1 83 ? -4.153 1.914 15.848 1.00 77.56 83 VAL A C 1
ATOM 667 O O . VAL A 1 83 ? -5.344 1.899 16.141 1.00 77.56 83 VAL A O 1
ATOM 670 N N . ARG A 1 84 ? -3.222 1.373 16.656 1.00 77.62 84 ARG A N 1
ATOM 671 C CA . ARG A 1 84 ? -3.480 0.681 17.939 1.00 77.62 84 ARG A CA 1
ATOM 672 C C . ARG A 1 84 ? -4.626 -0.348 17.881 1.00 77.62 84 ARG A C 1
ATOM 674 O O . ARG A 1 84 ? -5.410 -0.466 18.819 1.00 77.62 84 ARG A O 1
ATOM 681 N N . LEU A 1 85 ? -4.723 -1.109 16.790 1.00 79.62 85 LEU A N 1
ATOM 682 C CA . LEU A 1 85 ? -5.746 -2.149 16.635 1.00 79.62 85 LEU A CA 1
ATOM 683 C C . LEU A 1 85 ? -5.363 -3.453 17.345 1.00 79.62 85 LEU A C 1
ATOM 685 O O . LEU A 1 85 ? -4.209 -3.668 17.735 1.00 79.62 85 LEU A O 1
ATOM 689 N N . LYS A 1 86 ? -6.340 -4.366 17.454 1.00 85.94 86 LYS A N 1
ATOM 690 C CA . LYS A 1 86 ? -6.098 -5.749 17.889 1.00 85.94 86 LYS A CA 1
ATOM 691 C C . LYS A 1 86 ? -5.144 -6.448 16.913 1.00 85.94 86 LYS A C 1
ATOM 693 O O . LYS A 1 86 ? -5.125 -6.140 15.722 1.00 85.94 86 LYS A O 1
ATOM 698 N N . TRP A 1 87 ? -4.383 -7.425 17.406 1.00 82.06 87 TRP A N 1
ATOM 699 C CA . TRP A 1 87 ? -3.329 -8.096 16.633 1.00 82.06 87 TRP A CA 1
ATOM 700 C C . TRP A 1 87 ? -3.826 -8.643 15.279 1.00 82.06 87 TRP A C 1
ATOM 702 O O . TRP A 1 87 ? -3.212 -8.368 14.252 1.00 82.06 87 TRP A O 1
ATOM 712 N N . PHE A 1 88 ? -4.986 -9.312 15.254 1.00 84.56 88 PHE A N 1
ATOM 713 C CA . PHE A 1 88 ? -5.570 -9.871 14.030 1.00 84.56 88 PHE A CA 1
ATOM 714 C C . PHE A 1 88 ? -5.989 -8.790 13.024 1.00 84.56 88 PHE A C 1
ATOM 716 O O . PHE A 1 88 ? -5.857 -8.982 11.820 1.00 84.56 88 PHE A O 1
ATOM 723 N N . GLN A 1 89 ? -6.450 -7.628 13.502 1.00 84.25 89 GLN A N 1
ATOM 724 C CA . GLN A 1 89 ? -6.811 -6.507 12.635 1.00 84.25 89 GLN A CA 1
ATOM 725 C C . GLN A 1 89 ? -5.561 -5.891 12.008 1.00 84.25 89 GLN A C 1
ATOM 727 O O . GLN A 1 89 ? -5.583 -5.594 10.823 1.00 84.25 89 GLN A O 1
ATOM 732 N N . ASN A 1 90 ? -4.458 -5.758 12.754 1.00 85.62 90 ASN A N 1
ATOM 733 C CA . ASN A 1 90 ? -3.193 -5.278 12.187 1.00 85.62 90 ASN A CA 1
ATOM 734 C C . ASN A 1 90 ? -2.703 -6.194 11.062 1.00 85.62 90 ASN A C 1
ATOM 736 O O . ASN A 1 90 ? -2.366 -5.702 9.990 1.00 85.62 90 ASN A O 1
ATOM 740 N N . VAL A 1 91 ? -2.713 -7.514 11.280 1.00 85.19 91 VAL A N 1
ATOM 741 C CA . VAL A 1 91 ? -2.340 -8.494 10.243 1.00 85.19 91 VAL A CA 1
ATOM 742 C C . VAL A 1 91 ? -3.222 -8.329 9.007 1.00 85.19 91 VAL A C 1
ATOM 744 O O . VAL A 1 91 ? -2.723 -8.245 7.888 1.00 85.19 91 VAL A O 1
ATOM 747 N N . LEU A 1 92 ? -4.531 -8.197 9.214 1.00 86.81 92 LEU A N 1
ATOM 748 C CA . LEU A 1 92 ? -5.500 -8.024 8.141 1.00 86.81 92 LEU A CA 1
ATOM 749 C C . LEU A 1 92 ? -5.282 -6.714 7.368 1.00 86.81 92 LEU A C 1
ATOM 751 O O . LEU A 1 92 ? -5.401 -6.708 6.150 1.00 86.81 92 LEU A O 1
ATOM 755 N N . VAL A 1 93 ? -4.884 -5.625 8.029 1.00 85.75 93 VAL A N 1
ATOM 756 C CA . VAL A 1 93 ? -4.511 -4.367 7.360 1.00 85.75 93 VAL A CA 1
ATOM 757 C C . VAL A 1 93 ? -3.269 -4.543 6.494 1.00 85.75 93 VAL A C 1
ATOM 759 O O . VAL A 1 93 ? -3.267 -4.125 5.343 1.00 85.75 93 VAL A O 1
ATOM 762 N N . ILE A 1 94 ? -2.226 -5.182 7.014 1.00 87.12 94 ILE A N 1
ATOM 763 C CA . ILE A 1 94 ? -0.959 -5.361 6.287 1.00 87.12 94 ILE A CA 1
ATOM 764 C C . ILE A 1 94 ? -1.154 -6.223 5.042 1.00 87.12 94 ILE A C 1
ATOM 766 O O . ILE A 1 94 ? -0.494 -5.976 4.040 1.00 87.12 94 ILE A O 1
ATOM 770 N N . LEU A 1 95 ? -2.055 -7.206 5.103 1.00 86.69 95 LEU A N 1
ATOM 771 C CA . LEU A 1 95 ? -2.349 -8.100 3.985 1.00 86.69 95 LEU A CA 1
ATOM 772 C C . LEU A 1 95 ? -3.372 -7.513 3.006 1.00 86.69 95 LEU A C 1
ATOM 774 O O . LEU A 1 95 ? -3.177 -7.608 1.800 1.00 86.69 95 LEU A O 1
ATOM 778 N N . LEU A 1 96 ? -4.458 -6.900 3.490 1.00 87.56 96 LEU A N 1
ATOM 779 C CA . LEU A 1 96 ? -5.536 -6.431 2.613 1.00 87.56 96 LEU A CA 1
ATOM 780 C C . LEU A 1 96 ? -5.251 -5.082 1.971 1.00 87.56 96 LEU A C 1
ATOM 782 O O . LEU A 1 96 ? -5.659 -4.861 0.838 1.00 87.56 96 LEU A O 1
ATOM 786 N N . LEU A 1 97 ? -4.592 -4.161 2.670 1.00 86.88 97 LEU A N 1
ATOM 787 C CA . LEU A 1 97 ? -4.383 -2.806 2.157 1.00 86.88 97 LEU A CA 1
ATOM 788 C C . LEU A 1 97 ? -3.561 -2.788 0.849 1.00 86.88 97 LEU A C 1
ATOM 790 O O . LEU A 1 97 ? -3.986 -2.111 -0.086 1.00 86.88 97 LEU A O 1
ATOM 794 N N . PRO A 1 98 ? -2.483 -3.583 0.709 1.00 85.62 98 PRO A N 1
ATOM 795 C CA . PRO A 1 98 ? -1.739 -3.712 -0.547 1.00 85.62 98 PRO A CA 1
ATOM 796 C C . PRO A 1 98 ? -2.541 -4.416 -1.640 1.00 85.62 98 PRO A C 1
ATOM 798 O O . PRO A 1 98 ? -2.495 -4.003 -2.793 1.0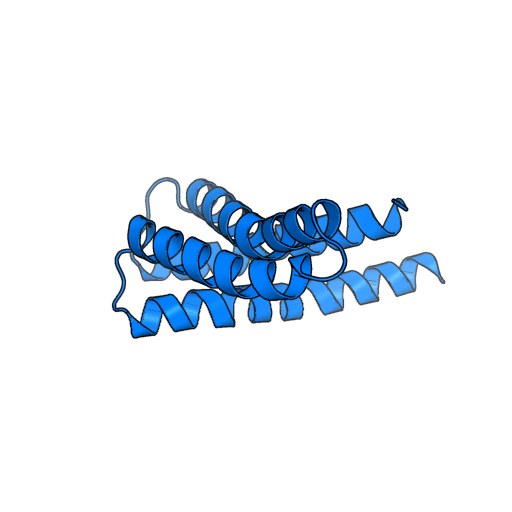0 85.62 98 PRO A O 1
ATOM 801 N N . VAL A 1 99 ? -3.319 -5.444 -1.284 1.00 86.94 99 VAL A N 1
ATOM 802 C CA . VAL A 1 99 ? -4.188 -6.156 -2.236 1.00 86.94 99 VAL A CA 1
ATOM 803 C C . VAL A 1 99 ? -5.246 -5.210 -2.796 1.00 86.94 99 VAL A C 1
ATOM 805 O O . VAL A 1 99 ? -5.438 -5.145 -4.005 1.00 86.94 99 VAL A O 1
ATOM 808 N N . ILE A 1 100 ? -5.894 -4.421 -1.937 1.00 87.94 100 ILE A N 1
ATOM 809 C CA . ILE A 1 100 ? -6.877 -3.417 -2.351 1.00 87.94 100 ILE A CA 1
ATOM 810 C C . ILE A 1 100 ? -6.202 -2.340 -3.206 1.00 87.94 100 ILE A C 1
ATOM 812 O O . ILE A 1 100 ? -6.738 -1.982 -4.249 1.00 87.94 100 ILE A O 1
ATOM 816 N N . ALA A 1 101 ? -5.023 -1.851 -2.812 1.00 85.81 101 ALA A N 1
ATOM 817 C CA . ALA A 1 101 ? -4.279 -0.876 -3.606 1.00 85.81 101 ALA A CA 1
ATOM 818 C C . ALA A 1 101 ? -3.920 -1.422 -5.001 1.00 85.81 101 ALA A C 1
ATOM 820 O O . ALA A 1 101 ? -4.098 -0.712 -5.987 1.00 85.81 101 ALA A O 1
ATOM 821 N N . GLY A 1 102 ? -3.500 -2.687 -5.099 1.00 84.88 102 GLY A N 1
ATOM 822 C CA . GLY A 1 102 ? -3.205 -3.359 -6.367 1.00 84.88 102 GLY A CA 1
ATOM 823 C C . GLY A 1 102 ? -4.439 -3.599 -7.242 1.00 84.88 102 GLY A C 1
ATOM 824 O O . GLY A 1 102 ? -4.389 -3.414 -8.458 1.00 84.88 102 GLY A O 1
ATOM 825 N N . LEU A 1 103 ? -5.575 -3.953 -6.634 1.00 88.69 103 LEU A N 1
ATOM 826 C CA . LEU A 1 103 ? -6.857 -4.081 -7.337 1.00 88.69 103 LEU A CA 1
ATOM 827 C C . LEU A 1 103 ? -7.373 -2.735 -7.853 1.00 88.69 103 LEU A C 1
ATOM 829 O O . LEU A 1 103 ? -8.004 -2.682 -8.902 1.00 88.69 103 LEU A O 1
ATOM 833 N N . ILE A 1 104 ? -7.104 -1.646 -7.131 1.00 87.81 104 ILE A N 1
ATOM 834 C CA . ILE A 1 104 ? -7.438 -0.300 -7.596 1.00 87.81 104 ILE A CA 1
ATOM 835 C C . ILE A 1 104 ? -6.476 0.119 -8.706 1.00 87.81 104 ILE A C 1
ATOM 837 O O . ILE A 1 104 ? -6.929 0.668 -9.702 1.00 87.81 104 ILE A O 1
ATOM 841 N N . SER A 1 105 ? -5.172 -0.143 -8.579 1.00 85.81 105 SER A N 1
ATOM 842 C CA . SER A 1 105 ? -4.181 0.326 -9.554 1.00 85.81 105 SER A CA 1
ATOM 843 C C . SER A 1 105 ? -4.277 -0.392 -10.899 1.00 85.81 105 SER A C 1
ATOM 845 O O . SER A 1 105 ? -4.075 0.233 -11.934 1.00 85.81 105 SER A O 1
ATOM 847 N N . THR A 1 106 ? -4.606 -1.685 -10.905 1.00 85.38 106 THR A N 1
ATOM 848 C CA . THR A 1 106 ? -4.681 -2.516 -12.119 1.00 85.38 106 THR A CA 1
ATOM 849 C C . THR A 1 106 ? -5.537 -1.916 -13.244 1.00 85.38 106 THR A C 1
ATOM 851 O O . THR A 1 106 ? -5.001 -1.767 -14.342 1.00 85.38 106 THR A O 1
ATOM 854 N N . PRO A 1 107 ? -6.806 -1.510 -13.043 1.00 85.62 107 PRO A N 1
ATOM 855 C CA . PRO A 1 107 ? -7.604 -0.899 -14.107 1.00 85.62 107 PRO A CA 1
ATOM 856 C C . PRO A 1 107 ? -7.020 0.428 -14.613 1.00 85.62 107 PRO A C 1
ATOM 858 O O . PRO A 1 107 ? -7.053 0.671 -15.817 1.00 85.62 107 PRO A O 1
ATOM 861 N N . PHE A 1 108 ? -6.428 1.260 -13.745 1.00 82.62 108 PHE A N 1
ATOM 862 C CA . PHE A 1 108 ? -5.751 2.492 -14.181 1.00 82.62 108 PHE A CA 1
ATOM 863 C C . PHE A 1 108 ? -4.533 2.192 -15.057 1.00 82.62 108 PHE A C 1
ATOM 865 O O . PHE A 1 108 ? -4.316 2.853 -16.070 1.00 82.62 108 PHE A O 1
ATOM 872 N N . MET A 1 109 ? -3.759 1.171 -14.692 1.00 84.00 109 MET A N 1
ATOM 873 C CA . MET A 1 109 ? -2.591 0.742 -15.459 1.00 84.00 109 MET A CA 1
ATOM 874 C C . MET A 1 109 ? -2.995 0.166 -16.819 1.00 84.00 109 MET A C 1
ATOM 876 O O . MET A 1 109 ? -2.371 0.497 -17.825 1.00 84.00 109 MET A O 1
ATOM 880 N N . TYR A 1 110 ? -4.066 -0.633 -16.871 1.00 82.94 110 TYR A N 1
ATOM 881 C CA . TYR A 1 110 ? -4.616 -1.155 -18.126 1.00 82.94 110 TYR A CA 1
ATOM 882 C C . TYR A 1 110 ? -5.153 -0.050 -19.037 1.00 82.94 110 TYR A C 1
ATOM 884 O O . TYR A 1 110 ? -4.882 -0.067 -20.235 1.00 82.94 110 TYR A O 1
ATOM 892 N N . ALA A 1 111 ? -5.873 0.929 -18.483 1.00 82.50 111 ALA A N 1
ATOM 893 C CA . ALA A 1 111 ? -6.360 2.074 -19.248 1.00 82.50 111 ALA A CA 1
ATOM 894 C C . ALA A 1 111 ? -5.200 2.879 -19.855 1.00 82.50 111 ALA A C 1
ATOM 896 O O . ALA A 1 111 ? -5.243 3.238 -21.029 1.00 82.50 111 ALA A O 1
ATOM 897 N N . PHE A 1 112 ? -4.135 3.108 -19.081 1.00 79.25 112 PHE A N 1
ATOM 898 C CA . PHE A 1 112 ? -2.940 3.799 -19.564 1.00 79.25 112 PHE A CA 1
ATOM 899 C C . PHE A 1 112 ? -2.224 3.015 -20.672 1.00 79.25 112 PHE A C 1
ATOM 901 O O . PHE A 1 112 ? -1.841 3.590 -21.689 1.00 79.25 112 PHE A O 1
ATOM 908 N N . TYR A 1 113 ? -2.089 1.696 -20.507 1.00 80.94 113 TYR A N 1
ATOM 909 C CA . TYR A 1 113 ? -1.487 0.828 -21.518 1.00 80.94 113 TYR A CA 1
ATOM 910 C C . TYR A 1 113 ? -2.242 0.887 -22.853 1.00 80.94 113 TYR A C 1
ATOM 912 O O . TYR A 1 113 ? -1.607 0.996 -23.902 1.00 80.94 113 TYR A O 1
ATOM 920 N N . PHE A 1 114 ? -3.580 0.871 -22.803 1.00 80.81 114 PHE A N 1
ATOM 921 C CA . PHE A 1 114 ? -4.436 0.988 -23.984 1.00 80.81 114 PHE A CA 1
ATOM 922 C C . PHE A 1 114 ? -4.237 2.316 -24.717 1.00 80.81 114 PHE A C 1
ATOM 924 O O . PHE A 1 114 ? -4.055 2.297 -25.926 1.00 80.81 114 PHE A O 1
ATOM 931 N N . ILE A 1 115 ? -4.210 3.442 -23.995 1.00 77.94 115 ILE A N 1
ATOM 932 C CA . ILE A 1 115 ? -4.007 4.781 -24.581 1.00 77.94 115 ILE A CA 1
ATOM 933 C C . ILE A 1 115 ? -2.640 4.897 -25.266 1.00 77.94 115 ILE A C 1
ATOM 935 O O . ILE A 1 115 ? -2.500 5.592 -26.265 1.00 77.94 115 ILE A O 1
ATOM 939 N N . GLN A 1 116 ? -1.613 4.241 -24.726 1.00 75.12 116 GLN A N 1
ATOM 940 C CA . GLN A 1 116 ? -0.261 4.320 -25.275 1.00 75.12 116 GLN A CA 1
ATOM 941 C C . GLN A 1 116 ? -0.067 3.464 -26.543 1.00 75.12 116 GLN A C 1
ATOM 943 O O . GLN A 1 116 ? 0.869 3.716 -27.298 1.00 75.12 116 GLN A O 1
ATOM 948 N N . HIS A 1 117 ? -0.917 2.454 -26.764 1.00 70.81 117 HIS A N 1
ATOM 949 C CA . HIS A 1 117 ? -0.832 1.518 -27.898 1.00 70.81 117 HIS A CA 1
ATOM 950 C C . HIS A 1 117 ? -1.979 1.672 -28.916 1.00 70.81 117 HIS A C 1
ATOM 952 O O . HIS A 1 117 ? -2.070 0.869 -29.845 1.00 70.81 117 HIS A O 1
ATOM 958 N N . SER A 1 118 ? -2.844 2.674 -28.740 1.00 61.38 118 SER A N 1
ATOM 959 C CA . SER A 1 118 ? -3.888 3.100 -29.685 1.00 61.38 118 SER A CA 1
ATOM 960 C C . SER A 1 118 ? -3.436 4.309 -30.490 1.00 61.38 118 SER A C 1
ATOM 962 O O . SER A 1 118 ? -3.626 4.296 -31.724 1.00 61.38 118 SER A O 1
#

Sequence (118 aa):
MDLTSVLVLTTYFSCFVPPSYVLLKRVGVTAQLLRRAIMFGFTLAFLQVLLPLGLLFVSYDYGPYLGIPFSLIFSYLYVRHVVRLKWFQNVLVILLLPVIAGLISTPFMYAFYFIQHS

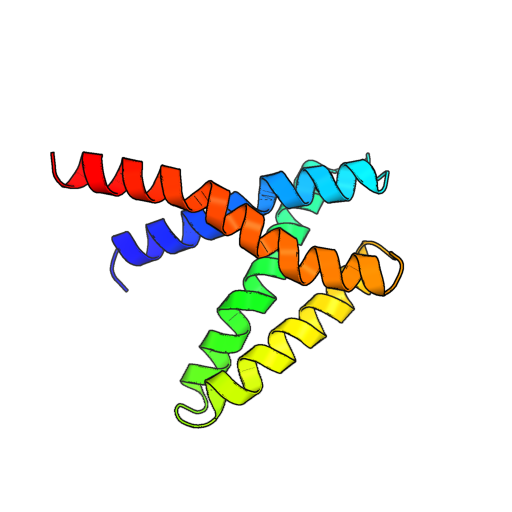Secondary structure (DSSP, 8-state):
--HHHHHHHHHHHHTTHHHHHHHHHHTT--TTHHHHHHHHHHHHHIIIIIHHHHHHHH-TTTHHHHHHHHHHHHHHHHHHHHH---HHHHHHHHHHHHHHHHHHHHHHHHHHHHHHH-